Protein AF-A0A970PYW0-F1 (afdb_monomer)

Nearest PDB structures (foldseek):
  1mu2-assembly1_B  TM=5.091E-01  e=2.650E+00  Human immunodeficiency virus 2

Sequence (157 aa):
MKYLVHIFLCFLILACSNEKDEPALISKTDTIYIEKENLENEAKQPLSNAESPIKKTEASKDAKLKKNDEQIANPYINSKIEFKIFDSEGGTFGYDIIIDGSAAIHQPNIPGMPGNKGFHSKEQAEKTAQFVITKIRKNIMPPTVTIEELDSLKVLR

Mean predicted aligned error: 17.79 Å

Secondary structure (DSSP, 8-state):
--------------------------------------------------------------------------GGGTS-EEEEEEEEGGGEEEEEEEETTEEEEEE-S-TTSSSS--BSSHHHHHHHHHHHHHHHHTT-SS----HHHHHHTT---

Radius of gyration: 29.0 Å; Cα contacts (8 Å, |Δi|>4): 147; chains: 1; bounding box: 124×33×41 Å

pLDDT: mean 70.24, std 25.15, range [30.92, 97.5]

Foldseek 3Di:
DDDDDDDDDDDDDDDDDDDDDDDDDDDDDCFPDDDDDDDDDDDDDDDDDDDDDDDDDDDDDDDPDDPPVPPPPLPLQPWDKTKDKDQAPPRAIAMFIATNNHGPDTGRPDFADPDRGHFPDSLLNVLVSVQLSVCSNVVNPPSGDHPVNSVVSVRVD

Solvent-accessible surface area (backbone atoms only 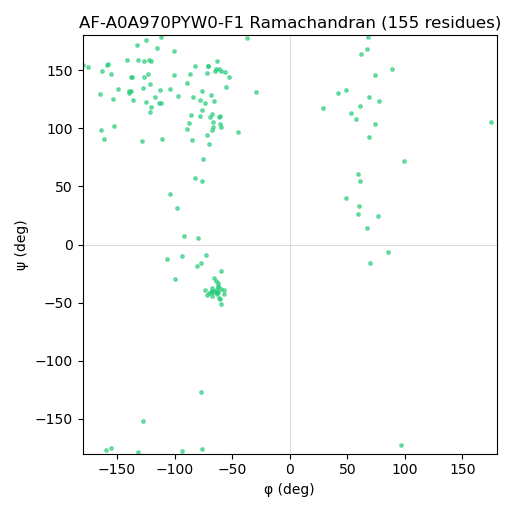— not comparable to full-atom values): 10951 Å² total; per-residue (Å²): 133,83,88,82,82,90,78,82,91,75,83,81,90,80,85,84,72,91,76,88,87,87,93,85,83,85,86,79,82,87,78,80,77,81,74,99,76,86,88,90,84,84,88,84,91,90,85,89,88,85,83,85,83,89,87,82,80,86,90,85,84,92,76,85,82,72,86,73,87,71,76,79,74,61,73,50,74,78,53,55,73,51,73,47,79,45,86,26,66,96,82,18,17,14,34,38,33,28,47,72,87,39,80,74,44,81,41,53,41,46,64,73,52,92,71,84,48,26,25,93,39,69,68,41,28,47,56,51,48,56,50,38,51,55,29,43,57,67,63,38,77,81,56,79,54,49,60,70,56,38,52,72,72,58,55,82,116

Structure (mmCIF, N/CA/C/O backbone):
data_AF-A0A970PYW0-F1
#
_entry.id   AF-A0A970PYW0-F1
#
loop_
_atom_site.group_PDB
_atom_site.id
_atom_site.type_symbol
_atom_site.label_atom_id
_atom_site.label_alt_id
_atom_site.label_comp_id
_atom_site.label_asym_id
_atom_site.label_entity_id
_atom_site.label_seq_id
_atom_site.pdbx_PDB_ins_code
_atom_site.Cartn_x
_atom_site.Cartn_y
_atom_site.Cartn_z
_atom_site.occupancy
_atom_site.B_iso_or_equiv
_atom_site.auth_seq_id
_atom_site.auth_comp_id
_atom_site.auth_asym_id
_atom_site.auth_atom_id
_atom_site.pdbx_PDB_model_num
ATOM 1 N N . MET A 1 1 ? -79.598 13.261 17.104 1.00 46.84 1 MET A N 1
ATOM 2 C CA . MET A 1 1 ? -79.489 12.146 18.075 1.00 46.84 1 MET A CA 1
ATOM 3 C C . MET A 1 1 ? -78.029 12.002 18.481 1.00 46.84 1 MET A C 1
ATOM 5 O O . MET A 1 1 ? -77.210 12.002 17.580 1.00 46.84 1 MET A O 1
ATOM 9 N N . LYS A 1 2 ? -77.749 11.838 19.785 1.00 48.84 2 LYS A N 1
ATOM 10 C CA . LYS A 1 2 ? -76.472 11.388 20.391 1.00 48.84 2 LYS A CA 1
ATOM 11 C C . LYS A 1 2 ? -75.193 12.201 20.088 1.00 48.84 2 LYS A C 1
ATOM 13 O O . LYS A 1 2 ? -74.593 12.089 19.028 1.00 48.84 2 LYS A O 1
ATOM 18 N N . TYR A 1 3 ? -74.737 12.928 21.109 1.00 55.16 3 TYR A N 1
ATOM 19 C CA . TYR A 1 3 ? -73.350 13.377 21.270 1.00 55.16 3 TYR A CA 1
ATOM 20 C C . TYR A 1 3 ? -72.434 12.191 21.627 1.00 55.16 3 TYR A C 1
ATOM 22 O O . TYR A 1 3 ? -72.866 11.323 22.386 1.00 55.16 3 TYR A O 1
ATOM 30 N N . LEU A 1 4 ? -71.169 12.218 21.189 1.00 53.44 4 LEU A N 1
ATOM 31 C CA . LEU A 1 4 ? -70.016 11.630 21.897 1.00 53.44 4 LEU A CA 1
ATOM 32 C C . LEU A 1 4 ? -68.730 12.278 21.326 1.00 53.44 4 LEU A C 1
ATOM 34 O O . LEU A 1 4 ? -68.368 12.014 20.189 1.00 53.44 4 LEU A O 1
ATOM 38 N N . VAL A 1 5 ? -68.261 13.384 21.917 1.00 48.03 5 VAL A N 1
ATOM 39 C CA . VAL A 1 5 ? -67.188 13.461 22.941 1.00 48.03 5 VAL A CA 1
ATOM 40 C C . VAL A 1 5 ? -65.775 13.319 22.347 1.00 48.03 5 VAL A C 1
ATOM 42 O O . VAL A 1 5 ? -65.457 12.339 21.685 1.00 48.03 5 VAL A O 1
ATOM 45 N N . HIS A 1 6 ? -64.927 14.322 22.609 1.00 52.78 6 HIS A N 1
ATOM 46 C CA . HIS A 1 6 ? -63.511 14.354 22.224 1.00 52.78 6 HIS A CA 1
ATOM 47 C C . HIS A 1 6 ? -62.680 13.260 22.904 1.00 52.78 6 HIS A C 1
ATOM 49 O O . HIS A 1 6 ? -62.900 12.967 24.077 1.00 52.78 6 HIS A O 1
ATOM 55 N N . ILE A 1 7 ? -61.614 12.816 22.230 1.00 56.28 7 ILE A N 1
ATOM 56 C CA . ILE A 1 7 ? -60.387 12.296 22.851 1.00 56.28 7 ILE A CA 1
ATOM 57 C C . ILE A 1 7 ? -59.223 12.513 21.863 1.00 56.28 7 ILE A C 1
ATOM 59 O O . ILE A 1 7 ? -59.349 12.097 20.721 1.00 56.28 7 ILE A O 1
ATOM 63 N N . PHE A 1 8 ? -58.155 13.188 22.327 1.00 48.56 8 PHE A N 1
ATOM 64 C CA . PHE A 1 8 ? -56.766 13.268 21.806 1.00 48.56 8 PHE A CA 1
ATOM 65 C C . PHE A 1 8 ? -56.552 13.570 20.296 1.00 48.56 8 PHE A C 1
ATOM 67 O O . PHE A 1 8 ? -57.146 12.967 19.418 1.00 48.56 8 PHE A O 1
ATOM 74 N N . LEU A 1 9 ? -55.684 14.488 19.854 1.00 52.47 9 LEU A N 1
ATOM 75 C CA . LEU A 1 9 ? -54.496 15.132 20.444 1.00 52.47 9 LEU A CA 1
ATOM 76 C C . LEU A 1 9 ? -53.328 14.194 20.821 1.00 52.47 9 LEU A C 1
ATOM 78 O O . LEU A 1 9 ? -52.798 14.259 21.924 1.00 52.47 9 LEU A O 1
ATOM 82 N N . CYS A 1 10 ? -52.869 13.410 19.846 1.00 47.59 10 CYS A N 1
ATOM 83 C CA . CYS A 1 10 ? -51.437 13.223 19.565 1.00 47.59 10 CYS A CA 1
ATOM 84 C C . CYS A 1 10 ? -51.246 13.691 18.106 1.00 47.59 10 CYS A C 1
ATOM 86 O O . CYS A 1 10 ? -51.974 13.223 17.239 1.00 47.59 10 CYS A O 1
ATOM 88 N N . PHE A 1 11 ? -50.466 14.711 17.740 1.00 44.47 11 PHE A N 1
ATOM 89 C CA . PHE A 1 11 ? -49.188 15.222 18.253 1.00 44.47 11 PHE A CA 1
ATOM 90 C C . PHE A 1 11 ? -48.007 14.273 17.985 1.00 44.47 11 PHE A C 1
ATOM 92 O O . PHE A 1 11 ? -48.029 13.117 18.388 1.00 44.47 11 PHE A O 1
ATOM 99 N N . LEU A 1 12 ? -46.968 14.852 17.371 1.00 43.25 12 LEU A N 1
ATOM 100 C CA . LEU A 1 12 ? -45.602 14.350 17.176 1.00 43.25 12 LEU A CA 1
ATOM 101 C C . LEU A 1 12 ? -45.344 13.233 16.136 1.00 43.25 12 LEU A C 1
ATOM 103 O O . LEU A 1 12 ? -45.540 12.050 16.373 1.00 43.25 12 LEU A O 1
ATOM 107 N N . ILE A 1 13 ? -44.794 13.678 14.999 1.00 53.69 13 ILE A N 1
ATOM 108 C CA . ILE A 1 13 ? -43.587 13.167 14.319 1.00 53.69 13 ILE A CA 1
ATOM 109 C C . ILE A 1 13 ? -43.255 11.674 14.510 1.00 53.69 13 ILE A C 1
ATOM 111 O O . ILE A 1 13 ? -42.738 11.273 15.550 1.00 53.69 13 ILE A O 1
ATOM 115 N N . LEU A 1 14 ? -43.274 10.930 13.401 1.00 52.69 14 LEU A N 1
ATOM 116 C CA . LEU A 1 14 ? -42.189 9.991 13.116 1.00 52.69 14 LEU A CA 1
ATOM 117 C C . LEU A 1 14 ? -41.787 10.110 11.641 1.00 52.69 14 LEU A C 1
ATOM 119 O O . LEU A 1 14 ? -42.629 10.005 10.751 1.00 52.69 14 LEU A O 1
ATOM 123 N N . ALA A 1 15 ? -40.507 10.377 11.383 1.00 45.47 15 ALA A N 1
ATOM 124 C CA . ALA A 1 15 ? -39.973 10.391 10.027 1.00 45.47 15 ALA A CA 1
ATOM 125 C C . ALA A 1 15 ? -39.749 8.946 9.564 1.00 45.47 15 ALA A C 1
ATOM 127 O O . ALA A 1 15 ? -39.034 8.195 10.226 1.00 45.47 15 ALA A O 1
ATOM 128 N N . CYS A 1 16 ? -40.335 8.558 8.430 1.00 39.28 16 CYS A N 1
ATOM 129 C CA . CYS A 1 16 ? -39.949 7.315 7.768 1.00 39.28 16 CYS A CA 1
ATOM 130 C C . CYS A 1 16 ? -38.616 7.537 7.048 1.00 39.28 16 CYS A C 1
ATOM 132 O O . CYS A 1 16 ? -38.527 8.355 6.131 1.00 39.28 16 CYS A O 1
ATOM 134 N N . SER A 1 17 ? -37.584 6.828 7.497 1.00 42.78 17 SER A N 1
ATOM 135 C CA . SER A 1 17 ? -36.274 6.801 6.852 1.00 42.78 17 SER A CA 1
ATOM 136 C C . SER A 1 17 ? -36.329 6.215 5.441 1.00 42.78 17 SER A C 1
ATOM 138 O O . SER A 1 17 ? -37.195 5.403 5.124 1.00 42.78 17 SER A O 1
ATOM 140 N N . ASN A 1 18 ? -35.313 6.577 4.653 1.00 55.00 18 ASN A N 1
ATOM 141 C CA . ASN A 1 18 ? -34.758 5.770 3.563 1.00 55.00 18 ASN A CA 1
ATOM 142 C C . ASN A 1 18 ? -34.895 4.257 3.790 1.00 55.00 18 ASN A C 1
ATOM 144 O O . ASN A 1 18 ? -34.414 3.774 4.814 1.00 55.00 18 ASN A O 1
ATOM 148 N N . GLU A 1 19 ? -35.397 3.536 2.782 1.00 55.25 19 GLU A N 1
ATOM 149 C CA . GLU A 1 19 ? -35.080 2.123 2.537 1.00 55.25 19 GLU A CA 1
ATOM 150 C C . GLU A 1 19 ? -35.503 1.714 1.101 1.00 55.25 19 GLU A C 1
ATOM 152 O O . GLU A 1 19 ? -36.668 1.394 0.903 1.00 55.25 19 GLU A O 1
ATOM 157 N N . LYS A 1 20 ? -34.540 1.686 0.151 1.00 45.72 20 LYS A N 1
ATOM 158 C CA . LYS A 1 20 ? -34.397 0.680 -0.946 1.00 45.72 20 LYS A CA 1
ATOM 159 C C . LYS A 1 20 ? -35.524 0.548 -2.012 1.00 45.72 20 LYS A C 1
ATOM 161 O O . LYS A 1 20 ? -36.632 1.029 -1.827 1.00 45.72 20 LYS A O 1
ATOM 166 N N . ASP A 1 21 ? -35.355 -0.077 -3.184 1.00 50.78 21 ASP A N 1
ATOM 167 C CA . ASP A 1 21 ? -34.201 -0.508 -4.013 1.00 50.78 21 ASP A CA 1
ATOM 168 C C . ASP A 1 21 ? -34.708 -0.659 -5.475 1.00 50.78 21 ASP A C 1
ATOM 170 O O . ASP A 1 21 ? -35.894 -0.915 -5.661 1.00 50.78 21 ASP A O 1
ATOM 174 N N . GLU A 1 22 ? -33.837 -0.554 -6.494 1.00 51.22 22 GLU A N 1
ATOM 175 C CA . GLU A 1 22 ? -33.869 -1.347 -7.757 1.00 51.22 22 GLU A CA 1
ATOM 176 C C . GLU A 1 22 ? -32.621 -1.032 -8.640 1.00 51.22 22 GLU A C 1
ATOM 178 O O . GLU A 1 22 ? -32.051 0.056 -8.495 1.00 51.22 22 GLU A O 1
ATOM 183 N N . PRO A 1 23 ? -32.122 -1.950 -9.509 1.00 60.62 23 PRO A N 1
ATOM 184 C CA . PRO A 1 23 ? -30.680 -2.009 -9.789 1.00 60.62 23 PRO A CA 1
ATOM 185 C C . PRO A 1 23 ? -30.220 -1.957 -11.266 1.00 60.62 23 PRO A C 1
ATOM 187 O O . PRO A 1 23 ? -30.759 -2.620 -12.148 1.00 60.62 23 PRO A O 1
ATOM 190 N N . ALA A 1 24 ? -29.076 -1.298 -11.490 1.00 38.22 24 ALA A N 1
ATOM 191 C CA . ALA A 1 24 ? -28.072 -1.586 -12.531 1.00 38.22 24 ALA A CA 1
ATOM 192 C C . ALA A 1 24 ? -26.759 -0.854 -12.144 1.00 38.22 24 ALA A C 1
ATOM 194 O O . ALA A 1 24 ? -26.824 0.193 -11.511 1.00 38.22 24 ALA A O 1
ATOM 195 N N . LEU A 1 25 ? -25.536 -1.297 -12.461 1.00 33.00 25 LEU A N 1
ATOM 196 C CA . LEU A 1 25 ? -25.075 -2.399 -13.315 1.00 33.00 25 LEU A CA 1
ATOM 197 C C . LEU A 1 25 ? -23.737 -2.926 -12.737 1.00 33.00 25 LEU A C 1
ATOM 199 O O . LEU A 1 25 ? -22.868 -2.130 -12.388 1.00 33.00 25 LEU A O 1
ATOM 203 N N . ILE A 1 26 ? -23.561 -4.245 -12.610 1.00 36.06 26 ILE A N 1
ATOM 204 C CA . ILE A 1 26 ? -22.359 -4.857 -12.007 1.00 36.06 26 ILE A CA 1
ATOM 205 C C . ILE A 1 26 ? -21.196 -4.974 -13.013 1.00 36.06 26 ILE A C 1
ATOM 207 O O . ILE A 1 26 ? -21.396 -5.141 -14.213 1.00 36.06 26 ILE A O 1
ATOM 211 N N . SER A 1 27 ? -19.969 -4.982 -12.479 1.00 35.00 27 SER A N 1
ATOM 212 C CA . SER A 1 27 ? -18.693 -5.307 -13.137 1.00 35.00 27 SER A CA 1
ATOM 213 C C . SER A 1 27 ? -18.174 -4.322 -14.193 1.00 35.00 27 SER A C 1
ATOM 215 O O . SER A 1 27 ? -18.350 -4.485 -15.399 1.00 35.00 27 SER A O 1
ATOM 217 N N . LYS A 1 28 ? -17.339 -3.394 -13.720 1.00 35.78 28 LYS A N 1
ATOM 218 C CA . LYS A 1 28 ? -16.037 -3.145 -14.346 1.00 35.78 28 LYS A CA 1
ATOM 219 C C . LYS A 1 28 ? -14.962 -3.376 -13.289 1.00 35.78 28 LYS A C 1
ATOM 221 O O . LYS A 1 28 ? -15.163 -3.055 -12.123 1.00 35.78 28 LYS A O 1
ATOM 226 N N . THR A 1 29 ? -13.870 -4.022 -13.677 1.00 33.00 29 THR A N 1
ATOM 227 C CA . THR A 1 29 ? -12.675 -4.141 -12.840 1.00 33.00 29 THR A CA 1
ATOM 228 C C . THR A 1 29 ? -11.837 -2.896 -13.071 1.00 33.00 29 THR A C 1
ATOM 230 O O . THR A 1 29 ? -11.303 -2.732 -14.169 1.00 33.00 29 THR A O 1
ATOM 233 N N . ASP A 1 30 ? -11.730 -2.030 -12.067 1.00 38.12 30 ASP A N 1
ATOM 234 C CA . ASP A 1 30 ? -11.000 -0.766 -12.181 1.00 38.12 30 ASP A CA 1
ATOM 235 C C . ASP A 1 30 ? -9.482 -0.995 -12.136 1.00 38.12 30 ASP A C 1
ATOM 237 O O . ASP A 1 30 ? -8.788 -0.725 -11.157 1.00 38.12 30 ASP A O 1
ATOM 241 N N . THR A 1 31 ? -8.951 -1.522 -13.240 1.00 40.16 31 THR A N 1
ATOM 242 C CA . THR A 1 31 ? -7.523 -1.509 -13.551 1.00 40.16 31 THR A CA 1
ATOM 243 C C . THR A 1 31 ? -7.130 -0.068 -13.871 1.00 40.16 31 THR A C 1
ATOM 245 O O . THR A 1 31 ? -7.162 0.354 -15.027 1.00 40.16 31 THR A O 1
ATOM 248 N N . ILE A 1 32 ? -6.803 0.712 -12.840 1.00 48.09 32 ILE A N 1
ATOM 249 C CA . ILE A 1 32 ? -6.384 2.109 -12.994 1.00 48.09 32 ILE A CA 1
ATOM 250 C C . ILE A 1 32 ? -4.971 2.144 -13.595 1.00 48.09 32 ILE A C 1
ATOM 252 O O . ILE A 1 32 ? -3.959 2.071 -12.897 1.00 48.09 32 ILE A O 1
ATOM 256 N N . TYR A 1 33 ? -4.908 2.262 -14.920 1.00 38.28 33 TYR A N 1
ATOM 257 C CA . TYR A 1 33 ? -3.686 2.604 -15.639 1.00 38.28 33 TYR A CA 1
ATOM 258 C C . TYR A 1 33 ? -3.329 4.066 -15.343 1.00 38.28 33 TYR A C 1
ATOM 260 O O . TYR A 1 33 ? -4.004 4.978 -15.814 1.00 38.28 33 TYR A O 1
ATOM 268 N N . ILE A 1 34 ? -2.256 4.297 -14.584 1.00 45.81 34 ILE A N 1
ATOM 269 C CA . ILE A 1 34 ? -1.683 5.639 -14.425 1.00 45.81 34 ILE A CA 1
ATOM 270 C C . ILE A 1 34 ? -0.872 5.972 -15.682 1.00 45.81 34 ILE A C 1
ATOM 272 O O . ILE A 1 34 ? 0.168 5.361 -15.947 1.00 45.81 34 ILE A O 1
ATOM 276 N N . GLU A 1 35 ? -1.374 6.921 -16.468 1.00 40.72 35 GLU A N 1
ATOM 277 C CA . GLU A 1 35 ? -0.715 7.433 -17.670 1.00 40.72 35 GLU A CA 1
ATOM 278 C C . GLU A 1 35 ? 0.517 8.294 -17.315 1.00 40.72 35 GLU A C 1
ATOM 280 O O . GLU A 1 35 ? 0.636 8.821 -16.207 1.00 40.72 35 GLU A O 1
ATOM 285 N N . LYS A 1 36 ? 1.501 8.371 -18.222 1.00 49.16 36 LYS A N 1
ATOM 286 C CA . LYS A 1 36 ? 2.839 8.904 -17.913 1.00 49.16 36 LYS A CA 1
ATOM 287 C C . LYS A 1 36 ? 2.922 10.433 -18.035 1.00 49.16 36 LYS A C 1
ATOM 289 O O . LYS A 1 36 ? 3.344 10.950 -19.065 1.00 49.16 36 LYS A O 1
ATOM 294 N N . GLU A 1 37 ? 2.646 11.118 -16.929 1.00 44.03 37 GLU A N 1
ATOM 295 C CA . GLU A 1 37 ? 2.967 12.531 -16.667 1.00 44.03 37 GLU A CA 1
ATOM 296 C C . GLU A 1 37 ? 3.484 12.680 -15.206 1.00 44.03 37 GLU A C 1
ATOM 298 O O . GLU A 1 37 ? 3.028 11.945 -14.333 1.00 44.03 37 GLU A O 1
ATOM 303 N N . ASN A 1 38 ? 4.443 13.541 -14.823 1.00 37.56 38 ASN A N 1
ATOM 304 C CA . ASN A 1 38 ? 5.355 14.441 -15.558 1.00 37.56 38 ASN A CA 1
ATOM 305 C C . ASN A 1 38 ? 6.805 14.265 -15.022 1.00 37.56 38 ASN A C 1
ATOM 307 O O . ASN A 1 38 ? 7.002 13.640 -13.976 1.00 37.56 38 ASN A O 1
ATOM 311 N N . LEU A 1 39 ? 7.814 14.860 -15.672 1.00 44.16 39 LEU A N 1
ATOM 312 C CA . LEU A 1 39 ? 9.165 15.016 -15.110 1.00 44.16 39 LEU A CA 1
ATOM 313 C C . LEU A 1 39 ? 9.891 16.242 -15.696 1.00 44.16 39 LEU A C 1
ATOM 315 O O . LEU A 1 39 ? 10.444 16.124 -16.779 1.00 44.16 39 LEU A O 1
ATOM 319 N N . GLU A 1 40 ? 9.958 17.356 -14.949 1.00 52.50 40 GLU A N 1
ATOM 320 C CA . GLU A 1 40 ? 11.071 18.338 -14.942 1.00 52.50 40 GLU A CA 1
ATOM 321 C C . GLU A 1 40 ? 10.750 19.569 -14.062 1.00 52.50 40 GLU A C 1
ATOM 323 O O . GLU A 1 40 ? 9.991 20.439 -14.482 1.00 52.50 40 GLU A O 1
ATOM 328 N N . ASN A 1 41 ? 11.350 19.683 -12.863 1.00 37.28 41 ASN A N 1
ATOM 329 C CA . ASN A 1 41 ? 12.036 20.902 -12.384 1.00 37.28 41 ASN A CA 1
ATOM 330 C C . ASN A 1 41 ? 12.662 20.775 -10.967 1.00 37.28 41 ASN A C 1
ATOM 332 O O . ASN A 1 41 ? 12.326 19.934 -10.143 1.00 37.28 41 ASN A O 1
ATOM 336 N N . GLU A 1 42 ? 13.680 21.606 -10.782 1.00 44.09 42 GLU A N 1
ATOM 337 C CA . GLU A 1 42 ? 14.772 21.693 -9.796 1.00 44.09 42 GLU A CA 1
ATOM 338 C C . GLU A 1 42 ? 14.332 21.881 -8.311 1.00 44.09 42 GLU A C 1
ATOM 340 O O . GLU A 1 42 ? 13.272 22.438 -8.069 1.00 44.09 42 GLU A O 1
ATOM 345 N N . ALA A 1 43 ? 15.009 21.467 -7.219 1.00 39.56 43 ALA A N 1
ATOM 346 C CA . ALA A 1 43 ? 16.437 21.296 -6.852 1.00 39.56 43 ALA A CA 1
ATOM 347 C C . ALA A 1 43 ? 17.193 22.638 -6.586 1.00 39.56 43 ALA A C 1
ATOM 349 O O . ALA A 1 43 ? 16.887 23.632 -7.235 1.00 39.56 43 ALA A O 1
ATOM 350 N N . LYS A 1 44 ? 18.180 22.788 -5.666 1.00 37.12 44 LYS A N 1
ATOM 351 C CA . LYS A 1 44 ? 19.237 21.864 -5.169 1.00 37.12 44 LYS A CA 1
ATOM 352 C C . LYS A 1 44 ? 19.770 22.206 -3.727 1.00 37.12 44 LYS A C 1
ATOM 354 O O . LYS A 1 44 ? 19.995 23.380 -3.468 1.00 37.12 44 LYS A O 1
ATOM 359 N N . GLN A 1 45 ? 20.149 21.191 -2.911 1.00 35.81 45 GLN A N 1
ATOM 360 C CA . GLN A 1 45 ? 21.189 21.186 -1.814 1.00 35.81 45 GLN A CA 1
ATOM 361 C C . GLN A 1 45 ? 20.982 22.032 -0.507 1.00 35.81 45 GLN A C 1
ATOM 363 O O . GLN A 1 45 ? 20.062 22.845 -0.501 1.00 35.81 45 GLN A O 1
ATOM 368 N N . PRO A 1 46 ? 21.776 21.883 0.609 1.00 41.78 46 PRO A N 1
ATOM 369 C CA . PRO A 1 46 ? 23.001 21.079 0.869 1.00 41.78 46 PRO A CA 1
ATOM 370 C C . PRO A 1 46 ? 22.970 20.135 2.128 1.00 41.78 46 PRO A C 1
ATOM 372 O O . PRO A 1 46 ? 21.924 19.605 2.481 1.00 41.78 46 PRO A O 1
ATOM 375 N N . LEU A 1 47 ? 24.139 19.852 2.744 1.00 35.16 47 LEU A N 1
ATOM 376 C CA . LEU A 1 47 ? 24.497 18.710 3.627 1.00 35.16 47 LEU A CA 1
ATOM 377 C C . LEU A 1 47 ? 24.846 19.106 5.096 1.00 35.16 47 LEU A C 1
ATOM 379 O O . LEU A 1 47 ? 25.183 20.260 5.349 1.00 35.16 47 LEU A O 1
ATOM 383 N N . SER A 1 48 ? 24.948 18.100 5.994 1.00 30.92 48 SER A N 1
ATOM 384 C CA . SER A 1 48 ? 25.632 18.086 7.325 1.00 30.92 48 SER A CA 1
ATOM 385 C C . SER A 1 48 ? 24.783 18.541 8.541 1.00 30.92 48 SER A C 1
ATOM 387 O O . SER A 1 48 ? 23.844 19.303 8.352 1.00 30.92 48 SER A O 1
ATOM 389 N N . ASN A 1 49 ? 24.982 18.098 9.801 1.00 34.38 49 ASN A N 1
ATOM 390 C CA . ASN A 1 49 ? 26.115 17.430 10.491 1.00 34.38 49 ASN A CA 1
ATOM 391 C C . ASN A 1 49 ? 25.650 16.591 11.733 1.00 34.38 49 ASN A C 1
ATOM 393 O O . ASN A 1 49 ? 24.462 16.584 12.035 1.00 34.38 49 ASN A O 1
ATOM 397 N N . ALA A 1 50 ? 26.608 16.015 12.494 1.00 32.03 50 ALA A N 1
ATOM 398 C CA . ALA A 1 50 ? 26.534 15.596 13.924 1.00 32.03 50 ALA A CA 1
ATOM 399 C C . ALA A 1 50 ? 26.269 14.110 14.314 1.00 32.03 50 ALA A C 1
ATOM 401 O O . ALA A 1 50 ? 25.238 13.756 14.871 1.00 32.03 50 ALA A O 1
ATOM 402 N N . GLU A 1 51 ? 27.297 13.286 14.088 1.00 37.75 51 GLU A N 1
ATOM 403 C CA . GLU A 1 51 ? 27.942 12.325 15.013 1.00 37.75 51 GLU A CA 1
ATOM 404 C C . GLU A 1 51 ? 27.184 11.397 16.009 1.00 37.75 51 GLU A C 1
ATOM 406 O O . GLU A 1 51 ? 26.450 11.796 16.906 1.00 37.75 51 GLU A O 1
ATOM 411 N N . SER A 1 52 ? 27.601 10.128 15.899 1.00 46.50 52 SER A N 1
ATOM 412 C CA . SER A 1 52 ? 27.619 8.969 16.817 1.00 46.50 52 SER A CA 1
ATOM 413 C C . SER A 1 52 ? 27.927 9.226 18.319 1.00 46.50 52 SER A C 1
ATOM 415 O O . SER A 1 52 ? 28.330 10.321 18.709 1.00 46.50 52 SER A O 1
ATOM 417 N N . PRO A 1 53 ? 27.901 8.171 19.168 1.00 40.78 53 PRO A N 1
ATOM 418 C CA . PRO A 1 53 ? 29.230 7.669 19.558 1.00 40.78 53 PRO A CA 1
ATOM 419 C C . PRO A 1 53 ? 29.423 6.137 19.653 1.00 40.78 53 PRO A C 1
ATOM 421 O O . PRO A 1 53 ? 28.731 5.454 20.399 1.00 40.78 53 PRO A O 1
ATOM 424 N N . ILE A 1 54 ? 30.526 5.691 19.021 1.00 39.69 54 ILE A N 1
ATOM 425 C CA . ILE A 1 54 ? 31.558 4.749 19.531 1.00 39.69 54 ILE A CA 1
ATOM 426 C C . ILE A 1 54 ? 31.065 3.327 19.893 1.00 39.69 54 ILE A C 1
ATOM 428 O O . ILE A 1 54 ? 30.337 3.136 20.856 1.00 39.69 54 ILE A O 1
ATOM 432 N N . LYS A 1 55 ? 31.537 2.234 19.273 1.00 31.73 55 LYS A N 1
ATOM 433 C CA . LYS A 1 55 ? 32.552 1.985 18.212 1.00 31.73 55 LYS A CA 1
ATOM 434 C C . LYS A 1 55 ? 32.256 0.583 17.594 1.00 31.73 55 LYS A C 1
ATOM 436 O O . LYS A 1 55 ? 31.291 -0.044 18.012 1.00 31.73 55 LYS A O 1
ATOM 441 N N . LYS A 1 56 ? 32.981 -0.030 16.644 1.00 34.69 56 LYS A N 1
ATOM 442 C CA . LYS A 1 56 ? 34.353 0.097 16.086 1.00 34.69 56 LYS A CA 1
ATOM 443 C C . LYS A 1 56 ? 34.312 0.119 14.523 1.00 34.69 56 LYS A C 1
ATOM 445 O O . LYS A 1 56 ? 33.212 0.104 13.992 1.00 34.69 56 LYS A O 1
ATOM 450 N N . THR A 1 57 ? 35.357 0.197 13.674 1.00 31.41 57 THR A N 1
ATOM 451 C CA . THR A 1 57 ? 36.849 0.092 13.749 1.00 31.41 57 THR A CA 1
ATOM 452 C C . THR A 1 57 ? 37.391 -1.328 14.084 1.00 31.41 57 THR A C 1
ATOM 454 O O . THR A 1 57 ? 36.597 -2.244 14.251 1.00 31.41 57 THR A O 1
ATOM 457 N N . GLU A 1 58 ? 38.680 -1.693 14.175 1.00 37.22 58 GLU A N 1
ATOM 458 C CA . GLU A 1 58 ? 39.974 -1.051 13.861 1.00 37.22 58 GLU A CA 1
ATOM 459 C C . GLU A 1 58 ? 40.269 -1.067 12.334 1.00 37.22 58 GLU A C 1
ATOM 461 O O . GLU A 1 58 ? 39.437 -0.509 11.622 1.00 37.22 58 GLU A O 1
ATOM 466 N N . ALA A 1 59 ? 41.417 -1.550 11.801 1.00 36.78 59 ALA A N 1
ATOM 467 C CA . ALA A 1 59 ? 41.842 -1.150 10.437 1.00 36.78 59 ALA A CA 1
ATOM 468 C C . ALA A 1 59 ? 42.834 -2.055 9.659 1.00 36.78 59 ALA A C 1
ATOM 470 O O . ALA A 1 59 ? 43.728 -2.655 10.252 1.00 36.78 59 ALA A O 1
ATOM 471 N N . SER A 1 60 ? 42.787 -1.988 8.311 1.00 40.53 60 SER A N 1
ATOM 472 C CA . SER A 1 60 ? 43.990 -1.774 7.465 1.00 40.53 60 SER A CA 1
ATOM 473 C C . SER A 1 60 ? 43.705 -1.363 5.993 1.00 40.53 60 SER A C 1
ATOM 475 O O . SER A 1 60 ? 42.959 -2.025 5.288 1.00 40.53 60 SER A O 1
ATOM 477 N N . LYS A 1 61 ? 44.375 -0.278 5.561 1.00 33.22 61 LYS A N 1
ATOM 478 C CA . LYS A 1 61 ? 45.002 0.006 4.242 1.00 33.22 61 LYS A CA 1
ATOM 479 C C . LYS A 1 61 ? 44.221 -0.116 2.907 1.00 33.22 61 LYS A C 1
ATOM 481 O O . LYS A 1 61 ? 44.016 -1.195 2.369 1.00 33.22 61 LYS A O 1
ATOM 486 N N . ASP A 1 62 ? 44.037 1.050 2.278 1.00 46.34 62 ASP A N 1
ATOM 487 C CA . ASP A 1 62 ? 44.444 1.346 0.887 1.00 46.34 62 ASP A CA 1
ATOM 488 C C . ASP A 1 62 ? 43.885 0.505 -0.284 1.00 46.34 62 ASP A C 1
ATOM 490 O O . ASP A 1 62 ? 44.633 -0.016 -1.113 1.00 46.34 62 ASP A O 1
ATOM 494 N N . ALA A 1 63 ? 42.560 0.505 -0.462 1.00 41.69 63 ALA A N 1
ATOM 495 C CA . ALA A 1 63 ? 41.910 0.112 -1.719 1.00 41.69 63 ALA A CA 1
ATOM 496 C C . ALA A 1 63 ? 41.255 1.325 -2.415 1.00 41.69 63 ALA A C 1
ATOM 498 O O . ALA A 1 63 ? 40.097 1.662 -2.180 1.00 41.69 63 ALA A O 1
ATOM 499 N N . LYS A 1 64 ? 42.030 1.988 -3.283 1.00 38.53 64 LYS A N 1
ATOM 500 C CA . LYS A 1 64 ? 41.663 3.136 -4.139 1.00 38.53 64 LYS A CA 1
ATOM 501 C C . LYS A 1 64 ? 40.304 2.949 -4.844 1.00 38.53 64 LYS A C 1
ATOM 503 O O . LYS A 1 64 ? 40.248 2.352 -5.920 1.00 38.53 64 LYS A O 1
ATOM 508 N N . LEU A 1 65 ? 39.229 3.500 -4.270 1.00 38.75 65 LEU A N 1
ATOM 509 C CA . LEU A 1 65 ? 37.875 3.419 -4.828 1.00 38.75 65 LEU A CA 1
ATOM 510 C C . LEU A 1 65 ? 37.793 4.197 -6.150 1.00 38.75 65 LEU A C 1
ATOM 512 O O . LEU A 1 65 ? 37.695 5.425 -6.169 1.00 38.75 65 LEU A O 1
ATOM 516 N N . LYS A 1 66 ? 37.847 3.478 -7.273 1.00 42.47 66 LYS A N 1
ATOM 517 C CA . LYS A 1 66 ? 37.533 4.046 -8.586 1.00 42.47 66 LYS A CA 1
ATOM 518 C C . LYS A 1 66 ? 36.039 4.366 -8.635 1.00 42.47 66 LYS A C 1
ATOM 520 O O . LYS A 1 66 ? 35.224 3.482 -8.384 1.00 42.47 66 LYS A O 1
ATOM 525 N N . LYS A 1 67 ? 35.682 5.593 -9.026 1.00 46.06 67 LYS A N 1
ATOM 526 C CA . LYS A 1 67 ? 34.334 5.885 -9.529 1.00 46.06 67 LYS A CA 1
ATOM 527 C C . LYS A 1 67 ? 34.173 5.166 -10.865 1.00 46.06 67 LYS A C 1
ATOM 529 O O . LYS A 1 67 ? 34.639 5.658 -11.888 1.00 46.06 67 LYS A O 1
ATOM 534 N N . ASN A 1 68 ? 33.538 4.003 -10.835 1.00 43.88 68 ASN A N 1
ATOM 535 C CA . ASN A 1 68 ? 32.824 3.499 -11.994 1.00 43.88 68 ASN A CA 1
ATOM 536 C C . ASN A 1 68 ? 31.409 4.063 -11.862 1.00 43.88 68 ASN A C 1
ATOM 538 O O . ASN A 1 68 ? 30.620 3.543 -11.078 1.00 43.88 68 ASN A O 1
ATOM 542 N N . ASP A 1 69 ? 31.106 5.149 -12.574 1.00 55.28 69 ASP A N 1
ATOM 543 C CA . ASP A 1 69 ? 29.755 5.721 -12.612 1.00 55.28 69 ASP A CA 1
ATOM 544 C C . ASP A 1 69 ? 28.848 4.862 -13.533 1.00 55.28 69 ASP A C 1
ATOM 546 O O . ASP A 1 69 ? 28.239 5.348 -14.485 1.00 55.28 69 ASP A O 1
ATOM 550 N N . GLU A 1 70 ? 28.778 3.552 -13.255 1.00 53.19 70 GLU A N 1
ATOM 551 C CA . GLU A 1 70 ? 27.742 2.671 -13.792 1.00 53.19 70 GLU A CA 1
ATOM 552 C C . GLU A 1 70 ? 26.410 3.103 -13.180 1.00 53.19 70 GLU A C 1
ATOM 554 O O . GLU A 1 70 ? 26.125 2.864 -12.004 1.00 53.19 70 GLU A O 1
ATOM 559 N N . GLN A 1 71 ? 25.587 3.773 -13.986 1.00 58.91 71 GLN A N 1
ATOM 560 C CA . GLN A 1 71 ? 24.195 4.017 -13.642 1.00 58.91 71 GLN A CA 1
ATOM 561 C C . GLN A 1 71 ? 23.509 2.659 -13.479 1.00 58.91 71 GLN A C 1
ATOM 563 O O . GLN A 1 71 ? 23.212 1.993 -14.470 1.00 58.91 71 GLN A O 1
ATOM 568 N N . ILE A 1 72 ? 23.275 2.245 -12.230 1.00 67.38 72 ILE A N 1
ATOM 569 C CA . ILE A 1 72 ? 22.520 1.030 -11.912 1.00 67.38 72 ILE A CA 1
ATOM 570 C C . ILE A 1 72 ? 21.124 1.210 -12.509 1.00 67.38 72 ILE A C 1
ATOM 572 O O . ILE A 1 72 ? 20.295 1.945 -11.968 1.00 67.38 72 ILE A O 1
ATOM 576 N N . ALA A 1 73 ? 20.899 0.583 -13.664 1.00 83.88 73 ALA A N 1
ATOM 577 C CA . ALA A 1 73 ? 19.676 0.737 -14.429 1.00 83.88 73 ALA A CA 1
ATOM 578 C C . ALA A 1 73 ? 18.499 0.245 -13.583 1.00 83.88 73 ALA A C 1
ATOM 580 O O . ALA A 1 73 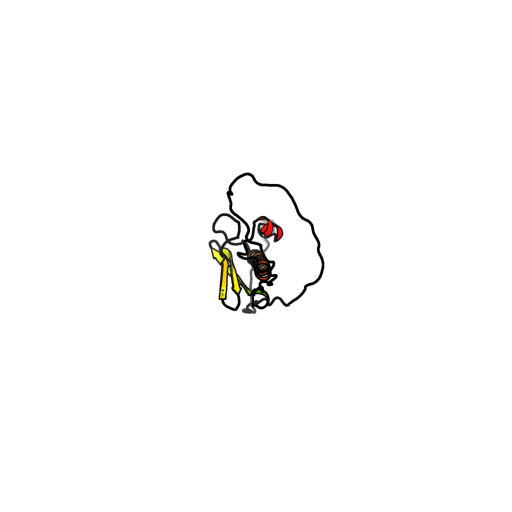? 18.372 -0.946 -13.310 1.00 83.88 73 ALA A O 1
ATOM 581 N N . ASN A 1 74 ? 17.662 1.183 -13.140 1.00 86.19 74 ASN A N 1
ATOM 582 C CA . ASN A 1 74 ? 16.493 0.898 -12.322 1.00 86.19 74 ASN A CA 1
ATOM 583 C C . ASN A 1 74 ? 15.545 -0.025 -13.118 1.00 86.19 74 ASN A C 1
ATOM 585 O O . ASN A 1 74 ? 14.960 0.428 -14.109 1.00 86.19 74 ASN A O 1
ATOM 589 N N . PRO A 1 75 ? 15.383 -1.304 -12.720 1.00 86.25 75 PRO A N 1
ATOM 590 C CA . PRO A 1 75 ? 14.632 -2.274 -13.515 1.00 86.25 75 PRO A CA 1
ATOM 591 C C . PRO A 1 75 ? 13.149 -1.889 -13.601 1.00 86.25 75 PRO A C 1
ATOM 593 O O . PRO A 1 75 ? 12.493 -2.112 -14.617 1.00 86.25 75 PRO A O 1
ATOM 596 N N . TYR A 1 76 ? 12.647 -1.203 -12.574 1.00 88.81 76 TYR A N 1
ATOM 597 C CA . TYR A 1 76 ? 11.250 -0.821 -12.418 1.00 88.81 76 TYR A CA 1
ATOM 598 C C . TYR A 1 76 ? 10.836 0.409 -13.243 1.00 88.81 76 TYR A C 1
ATOM 600 O O . TYR A 1 76 ? 9.705 0.869 -13.098 1.00 88.81 76 TYR A O 1
ATOM 608 N N . ILE A 1 77 ? 11.689 0.976 -14.107 1.00 88.00 77 ILE A N 1
ATOM 609 C CA . ILE A 1 77 ? 11.303 2.113 -14.973 1.00 88.00 77 ILE A CA 1
ATOM 610 C C . ILE A 1 77 ? 10.276 1.691 -16.033 1.00 88.00 77 ILE A C 1
ATOM 612 O O . ILE A 1 77 ? 9.318 2.423 -16.291 1.00 88.00 77 ILE A O 1
ATOM 616 N N . ASN A 1 78 ? 10.450 0.504 -16.622 1.00 88.94 78 ASN A N 1
ATOM 617 C CA . ASN A 1 78 ? 9.610 0.021 -17.723 1.00 88.94 78 ASN A CA 1
ATOM 618 C C . ASN A 1 78 ? 8.629 -1.093 -17.331 1.00 88.94 78 ASN A C 1
ATOM 620 O O . ASN A 1 78 ? 7.697 -1.336 -18.093 1.00 88.94 78 ASN A O 1
ATOM 624 N N . SER A 1 79 ? 8.770 -1.699 -16.145 1.00 91.25 79 SER A N 1
ATOM 625 C CA . SER A 1 79 ? 7.807 -2.675 -15.616 1.00 91.25 79 SER A CA 1
ATOM 626 C C . SER A 1 79 ? 6.369 -2.154 -15.612 1.00 91.25 79 SER A C 1
ATOM 628 O O . SER A 1 79 ? 6.108 -0.988 -15.274 1.00 91.25 79 SER A O 1
ATOM 630 N N . LYS A 1 80 ? 5.407 -3.034 -15.883 1.00 95.00 80 LYS A N 1
ATOM 631 C CA . LYS A 1 80 ? 4.010 -2.814 -15.504 1.00 95.00 80 LYS A CA 1
ATOM 632 C C . LYS A 1 80 ? 3.918 -3.018 -13.991 1.00 95.00 80 LYS A C 1
ATOM 634 O O . LYS A 1 80 ? 4.303 -4.067 -13.489 1.00 95.00 80 LYS A O 1
ATOM 639 N N . ILE A 1 81 ? 3.463 -2.001 -13.260 1.00 94.75 81 ILE A N 1
ATOM 640 C CA . ILE A 1 81 ? 3.252 -2.098 -11.810 1.00 94.75 81 ILE A CA 1
ATOM 641 C C . ILE A 1 81 ? 1.814 -1.697 -11.528 1.00 94.75 81 ILE A C 1
ATOM 643 O O . ILE A 1 81 ? 1.398 -0.599 -11.897 1.00 94.75 81 ILE A O 1
ATOM 647 N N . GLU A 1 82 ? 1.086 -2.604 -10.895 1.00 95.62 82 GLU A N 1
ATOM 648 C CA . GLU A 1 82 ? -0.331 -2.504 -10.561 1.00 95.62 82 GLU A CA 1
ATOM 649 C C . GLU A 1 82 ? -0.510 -2.761 -9.062 1.00 95.62 82 GLU A C 1
ATOM 651 O O . GLU A 1 82 ? 0.329 -3.404 -8.427 1.00 95.62 82 GLU A O 1
ATOM 656 N N . PHE A 1 83 ? -1.610 -2.283 -8.488 1.00 96.19 83 PHE A N 1
ATOM 657 C CA . PHE A 1 83 ? -2.025 -2.642 -7.134 1.00 96.19 83 PHE A CA 1
ATOM 658 C C . PHE A 1 83 ? -3.420 -3.261 -7.155 1.00 96.19 83 PHE A C 1
ATOM 660 O O . PHE A 1 83 ? -4.201 -3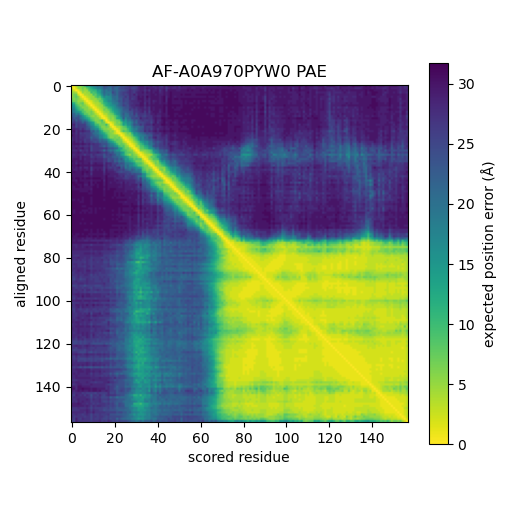.051 -8.084 1.00 96.19 83 PHE A O 1
ATOM 667 N N . LYS A 1 84 ? -3.736 -4.021 -6.111 1.00 96.94 84 LYS A N 1
ATOM 668 C CA . LYS A 1 84 ? -5.063 -4.596 -5.887 1.00 96.94 84 LYS A CA 1
ATOM 669 C C . LYS A 1 84 ? -5.399 -4.490 -4.407 1.00 96.94 84 LYS A C 1
ATOM 671 O O . LYS A 1 84 ? -4.603 -4.899 -3.571 1.00 96.94 84 LYS A O 1
ATOM 676 N N . ILE A 1 85 ? -6.581 -3.974 -4.088 1.00 97.50 85 ILE A N 1
ATOM 677 C CA . ILE A 1 85 ? -7.084 -3.925 -2.710 1.00 97.50 85 ILE A CA 1
ATOM 678 C C . ILE A 1 85 ? -7.857 -5.212 -2.411 1.00 97.50 85 ILE A C 1
ATOM 680 O O . ILE A 1 85 ? -8.614 -5.696 -3.258 1.00 97.50 85 ILE A O 1
ATOM 684 N N . PHE A 1 86 ? -7.678 -5.761 -1.213 1.00 96.81 86 PHE A N 1
ATOM 685 C CA . PHE A 1 86 ? -8.412 -6.928 -0.726 1.00 96.81 86 PHE A CA 1
ATOM 686 C C . PHE A 1 86 ? -8.952 -6.699 0.689 1.00 96.81 86 PHE A C 1
ATOM 688 O O . PHE A 1 86 ? -8.473 -5.839 1.430 1.00 96.81 86 PHE A O 1
ATOM 695 N N . ASP A 1 87 ? -9.967 -7.475 1.055 1.00 96.19 87 ASP A N 1
ATOM 696 C CA . ASP A 1 87 ? -10.572 -7.440 2.385 1.00 96.19 87 ASP A CA 1
ATOM 697 C C . ASP A 1 87 ? -9.740 -8.331 3.330 1.00 96.19 87 ASP A C 1
ATOM 699 O O . ASP A 1 87 ? -9.426 -9.475 2.998 1.00 96.19 87 ASP A O 1
ATOM 703 N N . SER A 1 88 ? -9.323 -7.776 4.467 1.00 93.69 88 SER A N 1
ATOM 704 C CA . SER A 1 88 ? -8.366 -8.347 5.426 1.00 93.69 88 SER A CA 1
ATOM 705 C C . SER A 1 88 ? -9.053 -8.711 6.754 1.00 93.69 88 SER A C 1
ATOM 707 O O . SER A 1 88 ? -10.260 -8.512 6.936 1.00 93.69 88 SER A O 1
ATOM 709 N N . GLU A 1 89 ? -8.299 -9.268 7.704 1.00 90.94 89 GLU A N 1
ATOM 710 C CA . GLU A 1 89 ? -8.831 -9.718 8.995 1.00 90.94 89 GLU A CA 1
ATOM 711 C C . GLU A 1 89 ? -9.562 -8.597 9.761 1.00 90.94 89 GLU A C 1
ATOM 713 O O . GLU A 1 89 ? -9.256 -7.406 9.651 1.00 90.94 89 GLU A O 1
ATOM 718 N N . GLY A 1 90 ? -10.580 -8.980 10.539 1.00 90.44 90 GLY A N 1
ATOM 719 C CA . GLY A 1 90 ? -11.364 -8.047 11.356 1.00 90.44 90 GLY A CA 1
ATOM 720 C C . GLY A 1 90 ? -12.221 -7.040 10.575 1.00 90.44 90 GLY A C 1
ATOM 721 O O . GLY A 1 90 ? -12.677 -6.069 11.173 1.00 90.44 90 GLY A O 1
ATOM 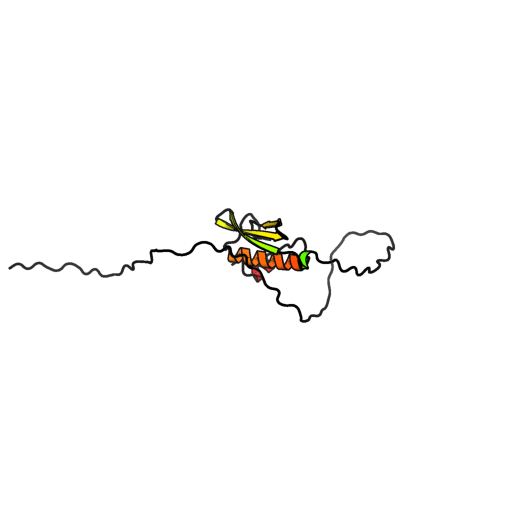722 N N . GLY A 1 91 ? -12.439 -7.241 9.268 1.00 93.56 91 GLY A N 1
ATOM 723 C CA . GLY A 1 91 ? -13.167 -6.289 8.418 1.00 93.56 91 GLY A CA 1
ATOM 724 C C . GLY A 1 91 ? -12.336 -5.061 8.032 1.00 93.56 91 GLY A C 1
ATOM 725 O O . GLY A 1 91 ? -12.893 -4.000 7.762 1.00 93.56 91 GLY A O 1
ATOM 726 N N . THR A 1 92 ? -11.009 -5.198 8.048 1.00 95.81 92 THR A N 1
ATOM 727 C CA . THR A 1 92 ? -10.063 -4.179 7.573 1.00 95.81 92 THR A CA 1
ATOM 728 C C . THR A 1 92 ? -9.687 -4.423 6.106 1.00 95.81 92 THR A C 1
ATOM 730 O O . THR A 1 92 ? -10.202 -5.348 5.480 1.00 95.81 92 THR A O 1
ATOM 733 N N . PHE A 1 93 ? -8.797 -3.615 5.529 1.00 97.19 93 PHE A N 1
ATOM 734 C CA . PHE A 1 93 ? -8.345 -3.765 4.139 1.00 97.19 93 PHE A CA 1
ATOM 735 C C . PHE A 1 93 ? -6.825 -3.911 4.040 1.00 97.19 93 PHE A C 1
ATOM 737 O O . PHE A 1 93 ? -6.084 -3.305 4.814 1.00 97.19 93 PHE A O 1
ATOM 744 N N . GLY A 1 94 ? -6.371 -4.694 3.065 1.00 96.31 94 GLY A N 1
ATOM 745 C CA . GLY A 1 94 ? -4.967 -4.867 2.691 1.00 96.31 94 GLY A CA 1
ATOM 746 C C . GLY A 1 94 ? -4.741 -4.571 1.209 1.00 96.31 94 GLY A C 1
ATOM 747 O O . GLY A 1 94 ? -5.692 -4.307 0.467 1.00 96.31 94 GLY A O 1
ATOM 748 N N . TYR A 1 95 ? -3.484 -4.607 0.767 1.00 97.38 95 TYR A N 1
ATOM 749 C CA . TYR A 1 95 ? -3.138 -4.431 -0.644 1.00 97.38 95 TYR A CA 1
ATOM 750 C C . TYR A 1 95 ? -2.065 -5.413 -1.130 1.00 97.38 95 TYR A C 1
ATOM 752 O O . TYR A 1 95 ? -1.119 -5.747 -0.414 1.00 97.38 95 TYR A O 1
ATOM 760 N N . ASP A 1 96 ? -2.205 -5.837 -2.383 1.00 97.19 96 ASP A N 1
ATOM 761 C CA . ASP A 1 96 ? -1.167 -6.498 -3.170 1.00 97.19 96 ASP A CA 1
ATOM 762 C C . ASP A 1 96 ? -0.525 -5.475 -4.119 1.00 97.19 96 ASP A C 1
ATOM 764 O O . ASP A 1 96 ? -1.219 -4.605 -4.659 1.00 97.19 96 ASP A O 1
ATOM 768 N N . ILE A 1 97 ? 0.776 -5.610 -4.387 1.00 96.19 97 ILE A N 1
ATOM 769 C CA . ILE A 1 97 ? 1.460 -4.934 -5.500 1.00 96.19 97 ILE A CA 1
ATOM 770 C C . ILE A 1 97 ? 1.991 -5.992 -6.458 1.00 96.19 97 ILE A C 1
ATOM 772 O O . ILE A 1 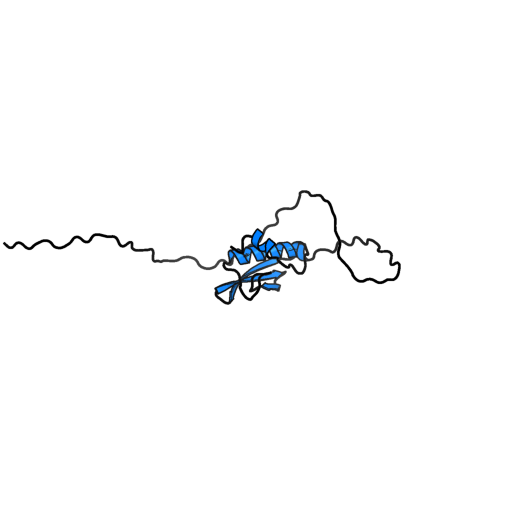97 ? 2.712 -6.914 -6.068 1.00 96.19 97 ILE A O 1
ATOM 776 N N . ILE A 1 98 ? 1.622 -5.835 -7.723 1.00 96.69 98 ILE A N 1
ATOM 777 C CA . ILE A 1 98 ? 1.880 -6.765 -8.814 1.00 96.69 98 ILE A CA 1
ATOM 778 C C . ILE A 1 98 ? 2.874 -6.093 -9.763 1.00 96.69 98 ILE A C 1
ATOM 780 O O . ILE A 1 98 ? 2.601 -5.011 -10.280 1.00 96.69 98 ILE A O 1
ATOM 784 N N . ILE A 1 99 ? 4.026 -6.725 -9.983 1.00 94.25 99 ILE A N 1
ATOM 785 C CA . ILE A 1 99 ? 5.073 -6.272 -10.905 1.00 94.25 99 ILE A CA 1
ATOM 786 C C . ILE A 1 99 ? 5.152 -7.286 -12.045 1.00 94.25 99 ILE A C 1
ATOM 788 O O . ILE A 1 99 ? 5.340 -8.478 -11.804 1.00 94.25 99 ILE A O 1
ATOM 792 N N . ASP A 1 100 ? 4.958 -6.819 -13.278 1.00 94.06 100 ASP A N 1
ATOM 793 C CA . ASP A 1 100 ? 5.010 -7.616 -14.511 1.00 94.06 100 ASP A CA 1
ATOM 794 C C . ASP A 1 100 ? 4.174 -8.916 -14.434 1.00 94.06 100 ASP A C 1
ATOM 796 O O . ASP A 1 100 ? 4.570 -9.987 -14.889 1.00 94.06 100 ASP A O 1
ATOM 800 N N . GLY A 1 101 ? 2.987 -8.811 -13.822 1.00 92.88 101 GLY A N 1
ATOM 801 C CA . GLY A 1 101 ? 2.029 -9.907 -13.631 1.00 92.88 101 GLY A CA 1
ATOM 802 C C . GLY A 1 101 ? 2.264 -10.790 -12.397 1.00 92.88 101 GLY A C 1
ATOM 803 O O . GLY A 1 101 ? 1.410 -11.617 -12.084 1.00 92.88 101 GLY A O 1
ATOM 804 N N . SER A 1 102 ? 3.366 -10.607 -11.663 1.00 92.94 102 SER A N 1
ATOM 805 C CA . SER A 1 102 ? 3.698 -11.375 -10.453 1.00 92.94 102 SER A CA 1
ATOM 806 C C . SER A 1 102 ? 3.454 -10.563 -9.179 1.00 92.94 102 SER A C 1
ATOM 808 O O . SER A 1 102 ? 3.869 -9.410 -9.089 1.00 92.94 102 SER A O 1
ATOM 810 N N . ALA A 1 103 ? 2.813 -11.153 -8.165 1.00 92.50 103 ALA A N 1
ATOM 811 C CA . ALA A 1 103 ? 2.648 -10.507 -6.861 1.00 92.50 103 ALA A CA 1
ATOM 812 C C . ALA A 1 103 ? 4.013 -10.368 -6.160 1.00 92.50 103 ALA A C 1
ATOM 814 O O . ALA A 1 103 ? 4.636 -11.365 -5.799 1.00 92.50 103 ALA A O 1
ATOM 815 N N . ALA A 1 104 ? 4.482 -9.130 -5.997 1.00 93.44 104 ALA A N 1
ATOM 816 C CA . ALA A 1 104 ? 5.798 -8.804 -5.447 1.00 93.44 104 ALA A CA 1
ATOM 817 C C . ALA A 1 104 ? 5.740 -8.400 -3.965 1.00 93.44 104 ALA A C 1
ATOM 819 O O . ALA A 1 104 ? 6.699 -8.617 -3.226 1.00 93.44 104 ALA A O 1
ATOM 8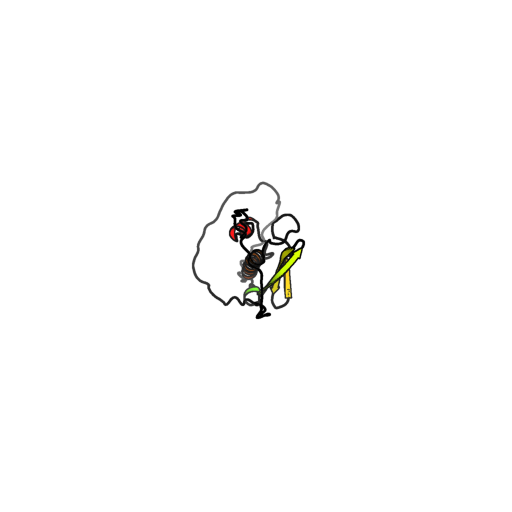20 N N . ILE A 1 105 ? 4.621 -7.812 -3.529 1.00 94.56 105 ILE A N 1
ATOM 821 C CA . ILE A 1 105 ? 4.347 -7.455 -2.131 1.00 94.56 105 ILE A CA 1
ATOM 822 C C . ILE A 1 105 ? 2.896 -7.827 -1.829 1.00 94.56 105 ILE A C 1
ATOM 824 O O . ILE A 1 105 ? 2.003 -7.467 -2.592 1.00 94.56 105 ILE A O 1
ATOM 828 N N . HIS A 1 106 ? 2.674 -8.508 -0.707 1.00 96.19 106 HIS A N 1
ATOM 829 C CA . HIS A 1 106 ? 1.359 -8.801 -0.142 1.00 96.19 106 HIS A CA 1
ATOM 830 C C . HIS A 1 106 ? 1.312 -8.208 1.269 1.00 96.19 106 HIS A C 1
ATOM 832 O O . HIS A 1 106 ? 2.073 -8.637 2.136 1.00 96.19 106 HIS A O 1
ATOM 838 N N . GLN A 1 107 ? 0.466 -7.200 1.487 1.00 95.44 107 GLN A N 1
ATOM 839 C CA . GLN A 1 107 ? 0.454 -6.403 2.713 1.00 95.44 107 GLN A CA 1
ATOM 840 C C . GLN A 1 107 ? -0.966 -6.343 3.318 1.00 95.44 107 GLN A C 1
ATOM 842 O O . GLN A 1 107 ? -1.736 -5.429 3.013 1.00 95.44 107 GLN A O 1
ATOM 847 N N . PRO A 1 108 ? -1.334 -7.302 4.194 1.00 95.94 108 PRO A N 1
ATOM 848 C CA . PRO A 1 108 ? -2.653 -7.350 4.839 1.00 95.94 108 PRO A CA 1
ATOM 849 C C . PRO A 1 108 ? -2.826 -6.346 5.992 1.00 95.94 108 PRO A C 1
ATOM 851 O O . PRO A 1 108 ? -3.958 -6.084 6.401 1.00 95.94 108 PRO A O 1
ATOM 854 N N . ASN A 1 109 ? -1.719 -5.788 6.501 1.00 95.31 109 ASN A N 1
ATOM 855 C CA . ASN A 1 109 ? -1.652 -4.958 7.710 1.00 95.31 109 ASN A CA 1
ATOM 856 C C . ASN A 1 109 ? -1.111 -3.550 7.395 1.00 95.31 109 ASN A C 1
ATOM 858 O O . ASN A 1 109 ? -0.369 -3.372 6.429 1.00 95.31 109 ASN A O 1
ATOM 862 N N . ILE A 1 110 ? -1.389 -2.549 8.232 1.00 94.25 110 ILE A N 1
ATOM 863 C CA . ILE A 1 110 ? -0.818 -1.200 8.090 1.00 94.25 110 ILE A CA 1
ATOM 864 C C . ILE A 1 110 ? 0.711 -1.251 8.325 1.00 94.25 110 ILE A C 1
ATOM 866 O O . ILE A 1 110 ? 1.138 -1.706 9.389 1.00 94.25 110 ILE A O 1
ATOM 870 N N . PRO A 1 111 ? 1.562 -0.792 7.381 1.00 91.56 111 PRO A N 1
ATOM 871 C CA . PRO A 1 111 ? 3.013 -0.717 7.583 1.00 91.56 111 PRO A CA 1
ATOM 872 C C . PRO A 1 111 ? 3.404 0.178 8.768 1.00 91.56 111 PRO A C 1
ATOM 874 O O . PRO A 1 111 ? 2.717 1.147 9.070 1.00 91.56 111 PRO A O 1
ATOM 877 N N . GLY A 1 112 ? 4.514 -0.126 9.444 1.00 89.56 112 GLY A N 1
ATOM 878 C CA . GLY A 1 112 ? 5.047 0.692 10.547 1.00 89.56 112 GLY A CA 1
ATOM 879 C C . GLY A 1 112 ? 4.224 0.687 11.848 1.00 89.56 112 GLY A C 1
ATOM 880 O O . GLY A 1 112 ? 4.761 1.040 12.895 1.00 89.56 112 GLY A O 1
ATOM 881 N N . MET A 1 113 ? 2.964 0.248 11.815 1.00 90.06 113 MET A N 1
ATOM 882 C CA . MET A 1 113 ? 2.088 0.151 12.984 1.00 90.06 113 MET A CA 1
ATOM 883 C C . MET A 1 113 ? 2.255 -1.190 13.724 1.00 90.06 113 MET A C 1
ATOM 885 O O . MET A 1 113 ? 2.490 -2.222 13.094 1.00 90.06 113 MET A O 1
ATOM 889 N N . PRO A 1 114 ? 2.105 -1.219 15.062 1.00 89.19 114 PRO A N 1
ATOM 890 C CA . PRO A 1 114 ? 2.173 -2.456 15.833 1.00 89.19 114 PRO A CA 1
ATOM 891 C C . PRO A 1 114 ? 0.888 -3.296 15.710 1.00 89.19 114 PRO A C 1
ATOM 893 O O . PRO A 1 114 ? -0.220 -2.809 15.943 1.00 89.19 114 PRO A O 1
ATOM 896 N N . GLY A 1 115 ? 1.053 -4.595 15.445 1.00 90.56 115 GLY A N 1
ATOM 897 C CA . GLY A 1 115 ? -0.024 -5.592 15.418 1.00 90.56 115 GLY A CA 1
ATOM 898 C C . GLY A 1 115 ? -0.588 -5.897 14.024 1.00 9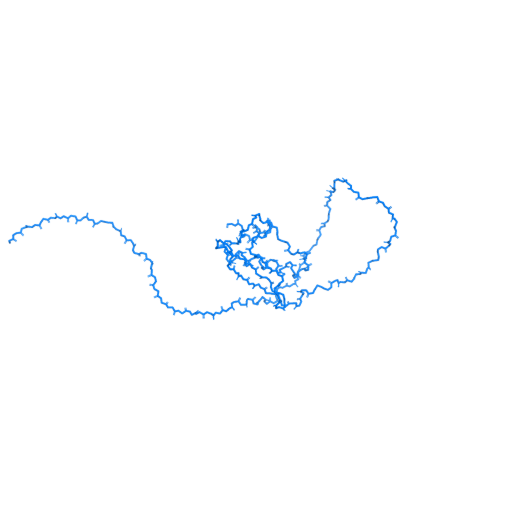0.56 115 GLY A C 1
ATOM 899 O O . GLY A 1 115 ? -0.073 -5.445 13.005 1.00 90.56 115 GLY A O 1
ATOM 900 N N . ASN A 1 116 ? -1.665 -6.686 13.988 1.00 91.44 116 ASN A N 1
ATOM 901 C CA . ASN A 1 116 ? -2.212 -7.284 12.762 1.00 91.44 116 ASN A CA 1
ATOM 902 C C . ASN A 1 116 ? -3.485 -6.570 12.269 1.00 91.44 116 ASN A C 1
ATOM 904 O O . ASN A 1 116 ? -4.481 -7.213 11.952 1.00 91.44 116 ASN A O 1
ATOM 908 N N . LYS A 1 117 ? -3.505 -5.233 12.282 1.00 92.19 117 LYS A N 1
ATOM 909 C CA . LYS A 1 117 ? -4.640 -4.456 11.755 1.00 92.19 117 LYS A CA 1
ATOM 910 C C . LYS A 1 117 ? -4.343 -4.009 10.330 1.00 92.19 117 LYS A C 1
ATOM 912 O O . LYS A 1 117 ? -3.308 -3.382 10.111 1.00 92.19 117 LYS A O 1
ATOM 917 N N . GLY A 1 118 ? -5.246 -4.284 9.392 1.00 94.44 118 GLY A N 1
ATOM 918 C CA . GLY A 1 118 ? -5.293 -3.608 8.096 1.00 94.44 118 GLY A CA 1
ATOM 919 C C . GLY A 1 118 ? -5.888 -2.200 8.198 1.00 94.44 118 GLY A C 1
ATOM 920 O O . GLY A 1 118 ? -6.212 -1.713 9.284 1.00 94.44 118 GLY A O 1
ATOM 921 N N . PHE A 1 119 ? -6.046 -1.549 7.050 1.00 95.75 119 PHE A N 1
ATOM 922 C CA . PHE A 1 119 ? -6.598 -0.198 6.928 1.00 95.75 119 PHE A CA 1
ATOM 923 C C . PHE A 1 119 ? -8.106 -0.150 7.224 1.00 95.75 119 PHE A C 1
ATOM 925 O O . PHE A 1 119 ? -8.821 -1.130 7.010 1.00 95.75 119 PHE A O 1
ATOM 932 N N . HIS A 1 120 ? -8.610 1.006 7.663 1.00 94.12 120 HIS A N 1
ATOM 933 C CA . HIS A 1 120 ? -10.033 1.219 7.954 1.00 94.12 120 HIS A CA 1
ATOM 934 C C . HIS A 1 120 ? -10.884 1.500 6.704 1.00 94.12 120 HIS A C 1
ATOM 936 O O . HIS A 1 120 ? -12.100 1.329 6.750 1.00 94.12 120 HIS A O 1
ATOM 942 N N . SER A 1 121 ? -10.279 1.895 5.577 1.00 95.56 121 SER A N 1
ATOM 943 C CA . SER A 1 121 ? -10.976 2.017 4.287 1.00 95.56 121 SER A CA 1
ATOM 944 C C . SER A 1 121 ? -10.118 1.559 3.102 1.00 95.56 121 SER A C 1
ATOM 946 O O . SER A 1 121 ? -8.887 1.538 3.170 1.00 95.56 121 SER A O 1
ATOM 948 N N . LYS A 1 122 ? -10.771 1.218 1.982 1.00 95.69 122 LYS A N 1
ATOM 949 C CA . LYS A 1 122 ? -10.086 0.851 0.728 1.00 95.69 122 LYS A CA 1
ATOM 950 C C . LYS A 1 122 ? -9.240 2.008 0.178 1.00 95.69 122 LYS A C 1
ATOM 952 O O . LYS A 1 122 ? -8.128 1.779 -0.280 1.00 95.69 122 LYS A O 1
ATOM 957 N N . GLU A 1 123 ? -9.714 3.244 0.340 1.00 95.62 123 GLU A N 1
ATOM 958 C CA . GLU A 1 123 ? -9.010 4.483 -0.025 1.00 95.62 123 GLU A CA 1
ATOM 959 C C . GLU A 1 123 ? -7.695 4.676 0.765 1.00 95.62 123 GLU A C 1
ATOM 961 O O . GLU A 1 123 ? -6.698 5.155 0.224 1.00 95.62 123 GLU A O 1
ATOM 966 N N . GLN A 1 124 ? -7.659 4.286 2.046 1.00 95.00 124 GLN A N 1
ATOM 967 C CA . GLN A 1 124 ? -6.436 4.327 2.860 1.00 95.00 124 GLN A CA 1
ATOM 968 C C . GLN A 1 124 ? -5.390 3.306 2.372 1.00 95.00 124 GLN A C 1
ATOM 970 O O . GLN A 1 124 ? -4.207 3.639 2.230 1.00 95.00 124 GLN A O 1
ATOM 975 N N . ALA A 1 125 ? -5.832 2.077 2.078 1.00 96.06 125 ALA A N 1
ATOM 976 C CA . ALA A 1 125 ? -4.978 1.025 1.526 1.00 96.06 125 ALA A CA 1
ATOM 977 C C . ALA A 1 125 ? -4.433 1.413 0.139 1.00 96.06 125 ALA A C 1
ATOM 979 O O . ALA A 1 125 ? -3.237 1.272 -0.114 1.00 96.06 125 ALA A O 1
ATOM 980 N N . GLU A 1 126 ? -5.279 1.986 -0.722 1.00 96.56 126 GLU A N 1
ATOM 981 C CA . GLU A 1 126 ? -4.910 2.500 -2.045 1.00 96.56 126 GLU A CA 1
ATOM 982 C C . GLU A 1 126 ? -3.844 3.599 -1.980 1.00 96.56 126 GLU A C 1
ATOM 984 O O . GLU A 1 126 ? -2.809 3.477 -2.635 1.00 96.56 126 GLU A O 1
ATOM 989 N N . LYS A 1 127 ? -4.033 4.639 -1.156 1.00 96.06 127 LYS A N 1
ATOM 990 C CA . LYS A 1 127 ? -3.039 5.720 -1.005 1.00 96.06 127 LYS A CA 1
ATOM 991 C C . LYS A 1 127 ? -1.673 5.189 -0.574 1.00 96.06 127 LYS A C 1
ATOM 993 O O . LYS A 1 127 ? -0.645 5.641 -1.079 1.00 96.06 127 LYS A O 1
ATOM 998 N N . THR A 1 128 ? -1.654 4.200 0.320 1.00 96.06 128 THR A N 1
ATOM 999 C CA . THR A 1 128 ? -0.401 3.559 0.742 1.00 96.06 128 THR A CA 1
ATOM 1000 C C . THR A 1 128 ? 0.202 2.712 -0.382 1.00 96.06 128 THR A C 1
ATOM 1002 O O . THR A 1 128 ? 1.404 2.805 -0.624 1.00 96.06 128 THR A O 1
ATOM 1005 N N . ALA A 1 129 ? -0.606 1.949 -1.125 1.00 96.31 129 ALA A N 1
ATOM 1006 C CA . ALA A 1 129 ? -0.137 1.163 -2.268 1.00 96.31 129 ALA A CA 1
ATOM 1007 C C . ALA A 1 129 ? 0.482 2.050 -3.367 1.00 96.31 129 ALA A C 1
ATOM 1009 O O . ALA A 1 129 ? 1.596 1.784 -3.819 1.00 96.31 129 ALA A O 1
ATOM 1010 N N . GLN A 1 130 ? -0.176 3.154 -3.741 1.00 95.69 130 GLN A N 1
ATOM 1011 C CA . GLN A 1 130 ? 0.341 4.138 -4.705 1.00 95.69 130 GLN A CA 1
ATOM 1012 C C . GLN A 1 130 ? 1.673 4.766 -4.240 1.00 95.69 130 GLN A C 1
ATOM 1014 O O . GLN A 1 130 ? 2.605 4.953 -5.034 1.00 95.69 130 GLN A O 1
ATOM 1019 N N . PHE A 1 131 ? 1.814 5.041 -2.940 1.00 95.94 131 PHE A N 1
ATOM 1020 C CA . PHE A 1 131 ? 3.060 5.540 -2.355 1.00 95.94 131 PHE A CA 1
ATOM 1021 C C . PHE A 1 131 ? 4.192 4.496 -2.379 1.00 95.94 131 PHE A C 1
ATOM 1023 O O . PHE A 1 131 ? 5.328 4.822 -2.734 1.00 95.94 131 PHE A O 1
ATOM 1030 N N . VAL A 1 132 ? 3.893 3.224 -2.100 1.00 95.06 132 VAL A N 1
ATOM 1031 C CA . VAL A 1 132 ? 4.862 2.118 -2.215 1.00 95.06 132 VAL A CA 1
ATOM 1032 C C . VAL A 1 132 ? 5.278 1.890 -3.671 1.00 95.06 132 VAL A C 1
ATOM 1034 O O . VAL A 1 132 ? 6.473 1.761 -3.941 1.00 95.06 132 VAL A O 1
ATOM 1037 N N . ILE A 1 133 ? 4.349 1.958 -4.633 1.00 94.19 133 ILE A N 1
ATOM 1038 C CA . ILE A 1 133 ? 4.680 1.959 -6.070 1.00 94.19 133 ILE A CA 1
ATOM 1039 C C . ILE A 1 133 ? 5.631 3.118 -6.396 1.00 94.19 133 ILE A C 1
ATOM 1041 O O . ILE A 1 133 ? 6.627 2.917 -7.090 1.00 94.19 133 ILE A O 1
ATOM 1045 N N . THR A 1 134 ? 5.399 4.310 -5.842 1.00 93.94 134 THR A N 1
ATOM 1046 C CA . THR A 1 134 ? 6.287 5.472 -6.026 1.00 93.94 134 THR A CA 1
ATOM 1047 C C . THR A 1 134 ? 7.697 5.233 -5.461 1.00 93.94 134 THR A C 1
ATOM 1049 O O . THR A 1 134 ? 8.673 5.714 -6.040 1.00 93.94 134 THR A O 1
ATOM 1052 N N . LYS A 1 135 ? 7.844 4.457 -4.376 1.00 93.81 135 LYS A N 1
ATOM 1053 C CA . LYS A 1 135 ? 9.153 4.031 -3.839 1.00 93.81 135 LYS A CA 1
ATOM 1054 C C . LYS A 1 135 ? 9.842 2.989 -4.726 1.00 93.81 135 LYS A C 1
ATOM 1056 O O . LYS A 1 135 ? 11.021 3.158 -5.040 1.00 93.81 135 LYS A O 1
ATOM 1061 N N . ILE A 1 136 ? 9.106 1.990 -5.216 1.00 92.25 136 ILE A N 1
ATOM 1062 C CA . ILE A 1 136 ? 9.618 0.972 -6.153 1.00 92.25 136 ILE A CA 1
ATOM 1063 C C . ILE A 1 136 ? 10.087 1.630 -7.461 1.00 92.25 136 ILE A C 1
ATOM 1065 O O . 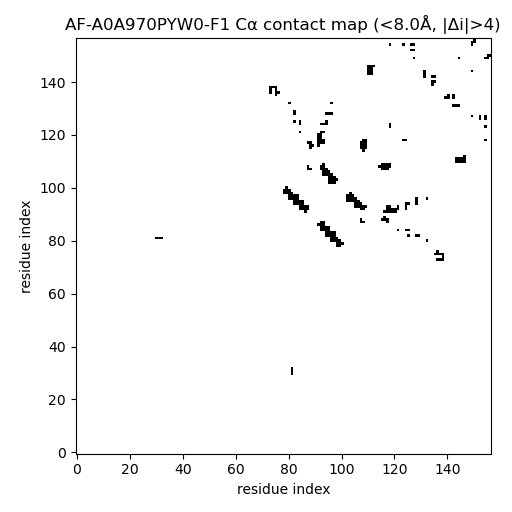ILE A 1 136 ? 11.209 1.396 -7.905 1.00 92.25 136 ILE A O 1
ATOM 1069 N N . ARG A 1 137 ? 9.298 2.553 -8.033 1.00 91.06 137 ARG A N 1
ATOM 1070 C CA . ARG A 1 137 ? 9.679 3.349 -9.219 1.00 91.06 137 ARG A CA 1
ATOM 1071 C C . ARG A 1 137 ? 10.939 4.200 -8.999 1.00 91.06 137 ARG A C 1
ATOM 1073 O O . ARG A 1 137 ? 11.615 4.515 -9.972 1.00 91.06 137 ARG A O 1
ATOM 1080 N N . LYS A 1 138 ? 11.293 4.530 -7.750 1.00 90.31 138 LYS A N 1
ATOM 1081 C CA . LYS A 1 138 ? 12.540 5.221 -7.359 1.00 90.31 138 LYS A CA 1
ATOM 1082 C C . LYS A 1 138 ? 13.697 4.267 -7.006 1.00 90.31 138 LYS A C 1
ATOM 1084 O O . LYS A 1 138 ? 14.733 4.732 -6.542 1.00 90.31 138 LYS A O 1
ATOM 1089 N N . ASN A 1 139 ? 13.539 2.958 -7.229 1.00 90.12 139 ASN A N 1
ATOM 1090 C CA . ASN A 1 139 ? 14.487 1.897 -6.862 1.00 90.12 139 ASN A CA 1
ATOM 1091 C C . ASN A 1 139 ? 14.796 1.814 -5.349 1.00 90.12 139 ASN A C 1
ATOM 1093 O O . ASN A 1 139 ? 15.870 1.364 -4.951 1.00 90.12 139 ASN A O 1
ATOM 1097 N N . ILE A 1 140 ? 13.867 2.257 -4.493 1.00 88.00 140 ILE A N 1
ATOM 1098 C CA . ILE A 1 140 ? 14.018 2.220 -3.031 1.00 88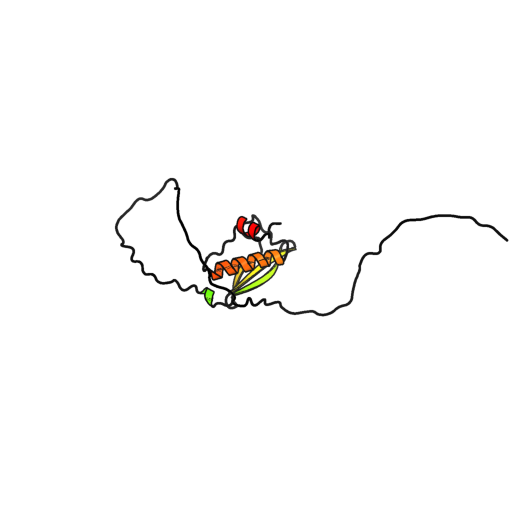.00 140 ILE A CA 1
ATOM 1099 C C . ILE A 1 140 ? 13.525 0.858 -2.531 1.00 88.00 140 ILE A C 1
ATOM 1101 O O . ILE A 1 140 ? 12.320 0.617 -2.473 1.00 88.00 140 ILE A O 1
ATOM 1105 N N . MET A 1 141 ? 14.463 -0.027 -2.181 1.00 84.88 141 MET A N 1
ATOM 1106 C CA . MET A 1 141 ? 14.193 -1.404 -1.753 1.00 84.88 141 MET A CA 1
ATOM 1107 C C . MET A 1 141 ? 14.881 -1.723 -0.408 1.00 84.88 141 MET A C 1
ATOM 1109 O O . MET A 1 141 ? 16.070 -1.431 -0.271 1.00 84.88 141 MET A O 1
ATOM 1113 N N . PRO A 1 142 ? 14.190 -2.362 0.560 1.00 86.06 142 PRO A N 1
ATOM 1114 C CA . PRO A 1 142 ? 12.745 -2.600 0.579 1.00 86.06 142 PRO A CA 1
ATOM 1115 C C . PRO A 1 142 ? 11.967 -1.270 0.665 1.00 86.06 142 PRO A C 1
ATOM 1117 O O . PRO A 1 142 ? 12.460 -0.315 1.268 1.00 86.06 142 PRO A O 1
ATOM 1120 N N . PRO A 1 143 ? 10.751 -1.178 0.097 1.00 89.06 143 PRO A N 1
ATOM 1121 C CA . PRO A 1 143 ? 9.969 0.055 0.098 1.00 89.06 143 PRO A CA 1
ATOM 1122 C C . PRO A 1 143 ? 9.209 0.222 1.426 1.00 89.06 143 PRO A C 1
ATOM 1124 O O . PRO A 1 143 ? 7.984 0.323 1.456 1.00 89.06 143 PRO A O 1
ATOM 1127 N N . THR A 1 144 ? 9.948 0.234 2.538 1.00 91.19 144 THR A N 1
ATOM 1128 C CA . THR A 1 144 ? 9.425 0.469 3.891 1.00 91.19 144 THR A CA 1
ATOM 1129 C C . THR A 1 144 ? 8.662 1.789 3.942 1.00 91.19 144 THR A C 1
ATOM 1131 O O . THR A 1 144 ? 9.153 2.798 3.432 1.00 91.19 144 THR A O 1
ATOM 1134 N N . VAL A 1 145 ? 7.492 1.792 4.584 1.00 92.19 145 VAL A N 1
ATOM 1135 C CA . VAL A 1 145 ? 6.695 2.996 4.856 1.00 92.19 145 VAL A CA 1
ATOM 1136 C C . VAL A 1 145 ? 6.675 3.256 6.360 1.00 92.19 145 VAL A C 1
ATOM 1138 O O . VAL A 1 145 ? 6.476 2.320 7.136 1.00 92.19 145 VAL A O 1
ATOM 1141 N N . THR A 1 146 ? 6.915 4.503 6.761 1.00 92.19 146 THR A N 1
ATOM 1142 C CA . THR A 1 146 ? 6.962 4.924 8.171 1.00 92.19 146 THR A CA 1
ATOM 1143 C C . THR A 1 146 ? 5.658 5.602 8.607 1.00 92.19 146 THR A C 1
ATOM 1145 O O . THR A 1 146 ? 4.819 5.957 7.778 1.00 92.19 146 THR A O 1
ATOM 1148 N N . ILE A 1 147 ? 5.463 5.776 9.918 1.00 91.62 147 ILE A N 1
ATOM 1149 C CA . ILE A 1 147 ? 4.226 6.348 10.482 1.00 91.62 147 ILE A CA 1
ATOM 1150 C C . ILE A 1 147 ? 4.032 7.794 9.996 1.00 91.62 147 ILE A C 1
ATOM 1152 O O . ILE A 1 147 ? 2.942 8.167 9.574 1.00 91.62 147 ILE A O 1
ATOM 1156 N N . GLU A 1 148 ? 5.111 8.573 9.941 1.00 91.81 148 GLU A N 1
ATOM 1157 C CA . GLU A 1 148 ? 5.125 9.975 9.510 1.00 91.81 148 GLU A CA 1
ATOM 1158 C C . GLU A 1 148 ? 4.717 10.134 8.033 1.00 91.81 148 GLU A C 1
ATOM 1160 O O . GLU A 1 148 ? 4.102 11.129 7.636 1.00 91.81 148 GLU A O 1
ATOM 1165 N N . GLU A 1 149 ? 5.026 9.135 7.201 1.00 92.50 149 GLU A N 1
ATOM 1166 C CA . GLU A 1 149 ? 4.597 9.080 5.803 1.00 92.50 149 GLU A CA 1
ATOM 1167 C C . GLU A 1 149 ? 3.102 8.740 5.690 1.00 92.50 149 GLU A C 1
ATOM 1169 O O . GLU A 1 149 ? 2.397 9.347 4.884 1.00 92.50 149 GLU A O 1
ATOM 1174 N N . LEU A 1 150 ? 2.586 7.835 6.530 1.00 92.56 150 LEU A N 1
ATOM 1175 C CA . LEU A 1 150 ? 1.154 7.511 6.593 1.00 92.56 150 LEU A CA 1
ATOM 1176 C C . LEU A 1 150 ? 0.315 8.685 7.135 1.00 92.56 150 LEU A C 1
ATOM 1178 O O . LEU A 1 150 ? -0.772 8.960 6.614 1.00 92.56 150 LEU A O 1
ATOM 1182 N N . ASP A 1 151 ? 0.832 9.429 8.114 1.00 92.00 151 ASP A N 1
ATOM 1183 C CA . ASP A 1 151 ? 0.242 10.685 8.595 1.00 92.00 151 ASP A CA 1
ATOM 1184 C C . ASP A 1 151 ? 0.225 11.757 7.497 1.00 92.00 151 ASP A C 1
ATOM 1186 O O . ASP A 1 151 ? -0.785 12.443 7.301 1.00 92.00 151 ASP A O 1
ATOM 1190 N N . SER A 1 152 ? 1.303 11.854 6.712 1.00 93.25 152 SER A N 1
ATOM 1191 C CA . SER A 1 152 ? 1.392 12.754 5.552 1.00 93.25 152 SER A CA 1
ATOM 1192 C C . SER A 1 152 ? 0.380 12.393 4.454 1.00 93.25 152 SER A C 1
ATOM 1194 O O . SER A 1 152 ? -0.257 13.281 3.880 1.00 93.25 152 SER A O 1
ATOM 1196 N N . LEU A 1 153 ? 0.160 11.093 4.214 1.00 91.38 153 LEU A N 1
ATOM 1197 C CA . LEU A 1 153 ? -0.905 10.557 3.351 1.00 91.38 153 LEU A CA 1
ATOM 1198 C C . LEU A 1 153 ? -2.311 10.667 3.980 1.00 91.38 153 LEU A C 1
ATOM 1200 O O . LEU A 1 153 ? -3.311 10.445 3.292 1.00 91.38 153 LEU A O 1
ATOM 1204 N N . LYS A 1 154 ? -2.399 11.049 5.263 1.00 91.75 154 LYS A N 1
ATOM 1205 C CA . LYS A 1 154 ? -3.624 11.209 6.069 1.00 91.75 154 LYS A CA 1
ATOM 1206 C C . LYS A 1 154 ? -4.434 9.914 6.213 1.00 91.75 154 LYS A C 1
ATOM 1208 O O . LYS A 1 154 ? -5.661 9.977 6.288 1.00 91.75 154 LYS A O 1
ATOM 1213 N N . VAL A 1 155 ? -3.766 8.756 6.252 1.00 90.50 155 VAL A N 1
ATOM 1214 C CA . VAL A 1 155 ? -4.434 7.441 6.340 1.00 90.50 155 VAL A CA 1
ATOM 1215 C C . VAL A 1 155 ? -4.605 6.905 7.767 1.00 90.50 155 VAL A C 1
ATOM 1217 O O . VAL A 1 155 ? -5.344 5.946 7.949 1.00 90.50 155 VAL A O 1
ATOM 1220 N N . LEU A 1 156 ? -3.985 7.532 8.775 1.00 83.25 156 LEU A N 1
ATOM 1221 C CA . LEU A 1 156 ? -4.091 7.166 10.202 1.00 83.25 156 LEU A CA 1
ATOM 1222 C C . LEU A 1 156 ? -5.107 8.031 10.982 1.00 83.25 156 LEU A C 1
ATOM 1224 O O . LEU A 1 156 ? -4.906 8.326 12.159 1.00 83.25 156 LEU A O 1
ATOM 1228 N N . ARG A 1 157 ? -6.171 8.486 10.311 1.00 68.69 157 ARG A N 1
ATOM 1229 C CA . ARG A 1 157 ? -7.224 9.356 10.870 1.00 68.69 157 ARG A CA 1
ATOM 1230 C C . ARG A 1 157 ? -8.505 8.598 11.194 1.00 68.69 157 ARG A C 1
ATOM 1232 O O . ARG A 1 157 ? -8.822 7.668 10.420 1.00 68.69 157 ARG A O 1
#